Protein AF-A0A1H6DXG6-F1 (afdb_monomer_lite)

Sequence (103 aa):
MAGPLENIDPILVELLDEGISSIAALRLLVFVRHPRRFSEIEEFIGTERTVVNRMVSRCPGLLKKIQLPQDEWNRERGKPPVAIVATDRANRLLKNLLLCTPD

Organism: NCBI:txid568106

Radius of gyration: 15.82 Å; chains: 1; bounding box: 27×42×52 Å

pLDDT: mean 81.63, std 15.65, range [34.25, 95.81]

Structure (mmCIF, N/CA/C/O backbone):
data_AF-A0A1H6DXG6-F1
#
_entry.id   AF-A0A1H6DXG6-F1
#
loop_
_atom_site.group_PDB
_atom_site.id
_atom_site.type_symbol
_atom_site.label_atom_id
_atom_site.label_alt_id
_atom_site.label_comp_id
_atom_site.label_asym_id
_atom_site.label_entity_id
_atom_site.label_seq_id
_atom_site.pdbx_PDB_ins_code
_atom_site.Cartn_x
_atom_site.Cartn_y
_atom_site.Cartn_z
_atom_site.occupancy
_atom_site.B_iso_or_equiv
_atom_site.auth_seq_id
_atom_site.auth_comp_id
_atom_site.auth_asym_id
_atom_site.auth_atom_id
_atom_site.pdbx_PDB_model_num
ATOM 1 N N . MET A 1 1 ? -4.645 -23.104 -29.774 1.00 47.16 1 MET A N 1
ATOM 2 C CA . MET A 1 1 ? -3.773 -21.914 -29.825 1.00 47.16 1 MET A CA 1
ATOM 3 C C . MET A 1 1 ? -3.953 -21.192 -28.507 1.00 47.16 1 MET A C 1
ATOM 5 O O . MET A 1 1 ? -4.987 -20.570 -28.317 1.00 47.16 1 MET A O 1
ATOM 9 N N . ALA A 1 2 ? -3.017 -21.390 -27.585 1.00 45.94 2 ALA A N 1
ATOM 10 C CA . ALA A 1 2 ? -2.989 -20.712 -26.297 1.00 45.94 2 ALA A CA 1
ATOM 11 C C . ALA A 1 2 ? -2.669 -19.228 -26.509 1.00 45.94 2 ALA A C 1
ATOM 13 O O . ALA A 1 2 ? -1.692 -18.903 -27.187 1.00 45.94 2 ALA A O 1
ATOM 14 N N . GLY A 1 3 ? -3.527 -18.335 -26.018 1.00 50.22 3 GLY A N 1
ATOM 15 C CA . GLY A 1 3 ? -3.336 -16.890 -26.146 1.00 50.22 3 GLY A CA 1
ATOM 16 C C . GLY A 1 3 ? -2.225 -16.364 -25.221 1.00 50.22 3 GLY A C 1
ATOM 17 O O . GLY A 1 3 ? -1.858 -17.037 -24.260 1.00 50.22 3 GLY A O 1
ATOM 18 N N . PRO A 1 4 ? -1.718 -15.137 -25.445 1.00 56.34 4 PRO A N 1
ATOM 19 C CA . PRO A 1 4 ? -0.585 -14.543 -24.712 1.00 56.34 4 PRO A CA 1
ATOM 20 C C . PRO A 1 4 ? -0.807 -14.302 -23.200 1.00 56.34 4 PRO A C 1
ATOM 22 O O . PRO A 1 4 ? 0.043 -13.703 -22.550 1.00 56.34 4 PRO A O 1
ATOM 25 N N . LEU A 1 5 ? -1.928 -14.755 -22.631 1.00 55.22 5 LEU A N 1
ATOM 26 C CA . LEU A 1 5 ? -2.334 -14.532 -21.239 1.00 55.22 5 LEU A CA 1
ATOM 27 C C . LEU A 1 5 ? -2.270 -15.796 -20.364 1.00 55.22 5 LEU A C 1
ATOM 29 O O . LEU A 1 5 ? -2.485 -15.695 -19.161 1.00 55.22 5 LEU A O 1
ATOM 33 N N . GLU A 1 6 ? -1.954 -16.972 -20.919 1.00 56.09 6 GLU A N 1
ATOM 34 C CA . GLU A 1 6 ? -1.979 -18.240 -20.160 1.00 56.09 6 GLU A CA 1
ATOM 35 C C . GLU A 1 6 ? -0.883 -18.369 -19.082 1.00 56.09 6 GLU A C 1
ATOM 37 O O . GLU A 1 6 ? -0.917 -19.308 -18.297 1.00 56.09 6 GLU A O 1
ATOM 42 N N . ASN A 1 7 ? 0.045 -17.409 -18.987 1.00 60.44 7 ASN A N 1
ATOM 43 C CA . ASN A 1 7 ? 1.155 -17.425 -18.025 1.00 60.44 7 ASN A CA 1
ATOM 44 C C . ASN A 1 7 ? 1.229 -16.167 -17.138 1.00 60.44 7 ASN A C 1
ATOM 46 O O . ASN A 1 7 ? 2.301 -15.849 -16.622 1.00 60.44 7 ASN A O 1
ATOM 50 N N . ILE A 1 8 ? 0.137 -15.409 -16.978 1.00 68.00 8 ILE A N 1
ATOM 51 C CA . ILE A 1 8 ? 0.139 -14.312 -15.998 1.00 68.00 8 ILE A CA 1
ATOM 52 C C . ILE A 1 8 ? 0.036 -14.906 -14.595 1.00 68.00 8 ILE A C 1
ATOM 54 O O . ILE A 1 8 ? -0.880 -15.672 -14.303 1.00 68.00 8 ILE A O 1
ATOM 58 N N . ASP A 1 9 ? 0.970 -14.516 -13.730 1.00 79.50 9 ASP A N 1
ATOM 59 C CA . ASP A 1 9 ? 0.968 -14.883 -12.317 1.00 79.50 9 ASP A CA 1
ATOM 60 C C . ASP A 1 9 ? -0.395 -14.528 -11.675 1.00 79.50 9 ASP A C 1
ATOM 62 O O . ASP A 1 9 ? -0.792 -13.355 -11.703 1.00 79.50 9 ASP A O 1
ATOM 66 N N . PRO A 1 10 ? -1.121 -15.499 -11.085 1.00 84.44 10 PRO A N 1
ATOM 67 C CA . PRO A 1 10 ? -2.405 -15.255 -10.429 1.00 84.44 10 PRO A CA 1
ATOM 68 C C . PRO A 1 10 ? -2.360 -14.143 -9.372 1.00 84.44 10 PRO A C 1
ATOM 70 O O . PRO A 1 10 ? -3.348 -13.442 -9.168 1.00 84.44 10 PRO A O 1
ATOM 73 N N . ILE A 1 11 ? -1.210 -13.937 -8.726 1.00 85.75 11 ILE A N 1
ATOM 74 C CA . ILE A 1 11 ? -1.006 -12.884 -7.728 1.00 85.75 11 ILE A CA 1
ATOM 75 C C . ILE A 1 11 ? -0.997 -11.510 -8.399 1.00 85.75 11 ILE A C 1
ATOM 77 O O . ILE A 1 11 ? -1.544 -10.556 -7.849 1.00 85.75 11 ILE A O 1
ATOM 81 N N . LEU A 1 12 ? -0.406 -11.391 -9.593 1.00 83.25 12 LEU A N 1
ATOM 82 C CA . LEU A 1 12 ? -0.448 -10.146 -10.362 1.00 83.25 12 LEU A CA 1
ATOM 83 C C . LEU A 1 12 ? -1.879 -9.820 -10.794 1.00 83.25 12 LEU A C 1
ATOM 85 O O . LEU A 1 12 ? -2.268 -8.656 -10.726 1.00 83.25 12 LEU A O 1
ATOM 89 N N . VAL A 1 13 ? -2.669 -10.828 -11.174 1.00 87.06 13 VAL A N 1
ATOM 90 C CA . VAL A 1 13 ? -4.099 -10.647 -11.471 1.00 87.06 13 VAL A CA 1
ATOM 91 C C . VAL A 1 13 ? -4.850 -10.160 -10.230 1.00 87.06 13 VAL A C 1
ATOM 93 O O . VAL A 1 13 ? -5.537 -9.146 -10.302 1.00 87.06 13 VAL A O 1
ATOM 96 N N . GLU A 1 14 ? -4.644 -10.788 -9.069 1.00 90.12 14 GLU A N 1
ATOM 97 C CA . GLU A 1 14 ? -5.308 -10.370 -7.826 1.00 90.12 14 GLU A CA 1
ATOM 98 C C . GLU A 1 14 ? -4.912 -8.944 -7.403 1.00 90.12 14 GLU A C 1
ATOM 100 O O . GLU A 1 14 ? -5.751 -8.161 -6.959 1.00 90.12 14 GLU A O 1
ATOM 105 N N . LEU A 1 15 ? -3.643 -8.561 -7.574 1.00 89.88 15 LEU A N 1
ATOM 106 C CA . LEU A 1 15 ? -3.187 -7.194 -7.314 1.00 89.88 15 LEU A CA 1
ATOM 107 C C . LEU A 1 15 ? -3.858 -6.179 -8.252 1.00 89.88 15 LEU A C 1
ATOM 109 O O . LEU A 1 15 ? -4.235 -5.093 -7.801 1.00 89.88 15 LEU A O 1
ATOM 113 N N . LEU A 1 16 ? -4.021 -6.518 -9.534 1.00 88.38 16 LEU A N 1
ATOM 114 C CA . LEU A 1 16 ? -4.723 -5.678 -10.506 1.00 88.38 16 LEU A CA 1
ATOM 115 C C . LEU A 1 16 ? -6.208 -5.521 -10.149 1.00 88.38 16 LEU A C 1
ATOM 117 O O . LEU A 1 16 ? -6.704 -4.391 -10.158 1.00 88.38 16 LEU A O 1
ATOM 121 N N . ASP A 1 17 ? -6.879 -6.613 -9.776 1.00 90.25 17 ASP A N 1
ATOM 122 C CA . ASP A 1 17 ? -8.292 -6.622 -9.371 1.00 90.25 17 ASP A CA 1
ATOM 123 C C . ASP A 1 17 ? -8.538 -5.776 -8.111 1.00 90.25 17 ASP A C 1
ATOM 125 O O . ASP A 1 17 ? -9.548 -5.081 -7.996 1.00 90.25 17 ASP A O 1
ATOM 129 N N . GLU A 1 18 ? -7.573 -5.753 -7.190 1.00 89.25 18 GLU A N 1
ATOM 130 C CA . GLU A 1 18 ? -7.593 -4.913 -5.986 1.00 89.25 18 GLU A CA 1
ATOM 131 C C . GLU A 1 18 ? -7.171 -3.450 -6.238 1.00 89.25 18 GLU A C 1
ATOM 133 O O . GLU A 1 18 ? -7.106 -2.640 -5.307 1.00 89.25 18 GLU A O 1
ATOM 138 N N . GLY A 1 19 ? -6.885 -3.083 -7.491 1.00 87.81 19 GLY A N 1
ATOM 139 C CA . GLY A 1 19 ? -6.622 -1.705 -7.907 1.00 87.81 19 GLY A CA 1
ATOM 140 C C . GLY A 1 19 ? -5.148 -1.285 -7.930 1.00 87.81 19 GLY A C 1
ATOM 141 O O . GLY A 1 19 ? -4.862 -0.106 -8.174 1.00 87.81 19 GLY A O 1
ATOM 142 N N . ILE A 1 20 ? -4.199 -2.210 -7.741 1.00 90.69 20 ILE A N 1
ATOM 143 C CA . ILE A 1 20 ? -2.755 -1.957 -7.897 1.00 90.69 20 ILE A CA 1
ATOM 144 C C . ILE A 1 20 ? -2.405 -1.960 -9.388 1.00 90.69 20 ILE A C 1
ATOM 146 O O . ILE A 1 20 ? -1.838 -2.901 -9.929 1.00 90.69 20 ILE A O 1
ATOM 150 N N . SER A 1 21 ? -2.743 -0.867 -10.069 1.00 86.62 21 SER A N 1
ATOM 151 C CA . SER A 1 21 ? -2.591 -0.740 -11.524 1.00 86.62 21 SER A CA 1
ATOM 152 C C . SER A 1 21 ? -1.321 0.001 -11.962 1.00 86.62 21 SER A C 1
ATOM 154 O O . SER A 1 21 ? -1.217 0.419 -13.114 1.00 86.62 21 SER A O 1
ATOM 156 N N . SER A 1 22 ? -0.386 0.283 -11.049 1.00 87.50 22 SER A N 1
ATOM 157 C CA . SER A 1 22 ? 0.836 1.027 -11.369 1.00 87.50 22 SER A CA 1
ATOM 158 C C . SER A 1 22 ? 2.025 0.592 -10.522 1.00 87.50 22 SER A C 1
ATOM 160 O O . SER A 1 22 ? 1.877 0.163 -9.377 1.00 87.50 22 SER A O 1
ATOM 162 N N . ILE A 1 23 ? 3.230 0.790 -11.063 1.00 87.38 23 ILE A N 1
ATOM 163 C CA . ILE A 1 23 ? 4.487 0.553 -10.338 1.00 87.38 23 ILE A CA 1
ATOM 164 C C . ILE A 1 23 ? 4.554 1.408 -9.065 1.00 87.38 23 ILE A C 1
ATOM 166 O O . ILE A 1 23 ? 5.043 0.941 -8.042 1.00 87.38 23 ILE A O 1
ATOM 170 N N . ALA A 1 24 ? 4.030 2.637 -9.092 1.00 88.56 24 ALA A N 1
ATOM 171 C CA . ALA A 1 24 ? 3.977 3.498 -7.912 1.00 88.56 24 ALA A CA 1
ATOM 172 C C . ALA A 1 24 ? 3.077 2.911 -6.810 1.00 88.56 24 ALA A C 1
ATOM 174 O O . ALA A 1 24 ? 3.462 2.920 -5.643 1.00 88.56 24 ALA A O 1
ATOM 175 N N . ALA A 1 25 ? 1.921 2.342 -7.172 1.00 89.56 25 ALA A N 1
ATOM 176 C CA . ALA A 1 25 ? 1.037 1.668 -6.221 1.00 89.56 25 ALA A CA 1
ATOM 177 C C . ALA A 1 25 ? 1.680 0.392 -5.651 1.00 89.56 25 ALA A C 1
ATOM 179 O O . ALA A 1 25 ? 1.581 0.140 -4.452 1.00 89.56 25 ALA A O 1
ATOM 180 N N . LEU A 1 26 ? 2.404 -0.370 -6.476 1.00 89.62 26 LEU A N 1
ATOM 181 C CA . LEU A 1 26 ? 3.147 -1.543 -6.015 1.00 89.62 26 LEU A CA 1
ATOM 182 C C . LEU A 1 26 ? 4.297 -1.156 -5.068 1.00 89.62 26 LEU A C 1
ATOM 184 O O . LEU A 1 26 ? 4.447 -1.751 -4.003 1.00 89.62 26 LEU A O 1
ATOM 188 N N . ARG A 1 27 ? 5.069 -0.113 -5.405 1.00 90.50 27 ARG A N 1
ATOM 189 C CA . ARG A 1 27 ? 6.119 0.446 -4.534 1.00 90.50 27 ARG A CA 1
ATOM 190 C C . ARG A 1 27 ? 5.551 0.934 -3.207 1.00 90.50 27 ARG A C 1
ATOM 192 O O . ARG A 1 27 ? 6.134 0.638 -2.167 1.00 90.50 27 ARG A O 1
ATOM 199 N N . LEU A 1 28 ? 4.408 1.626 -3.236 1.00 92.75 28 LEU A N 1
ATOM 200 C CA . LEU A 1 28 ? 3.687 2.029 -2.030 1.00 92.75 28 LEU A CA 1
ATOM 201 C C . LEU A 1 28 ? 3.365 0.814 -1.166 1.00 92.75 28 LEU A C 1
ATOM 203 O O . LEU A 1 28 ? 3.709 0.809 0.012 1.00 92.75 28 LEU A O 1
ATOM 207 N N . LEU A 1 29 ? 2.753 -0.214 -1.758 1.00 92.75 29 LEU A N 1
ATOM 208 C CA . LEU A 1 29 ? 2.325 -1.423 -1.060 1.00 92.75 29 LEU A CA 1
ATOM 209 C C . LEU A 1 29 ? 3.490 -2.134 -0.357 1.00 92.75 29 LEU A C 1
ATOM 211 O O . LEU A 1 29 ? 3.357 -2.547 0.793 1.00 92.75 29 LEU A O 1
ATOM 215 N N . VAL A 1 30 ? 4.644 -2.227 -1.023 1.00 91.62 30 VAL A N 1
ATOM 216 C CA . VAL A 1 30 ? 5.867 -2.815 -0.454 1.00 91.62 30 VAL A CA 1
ATOM 217 C C . VAL A 1 30 ? 6.453 -1.940 0.657 1.00 91.62 30 VAL A C 1
ATOM 219 O O . VAL A 1 30 ? 6.868 -2.455 1.696 1.00 91.62 30 VAL A O 1
ATOM 222 N N . PHE A 1 31 ? 6.480 -0.620 0.472 1.00 93.50 31 PHE A N 1
ATOM 223 C CA . PHE A 1 31 ? 7.086 0.307 1.431 1.00 93.50 31 PHE A CA 1
ATOM 224 C C . PHE A 1 31 ? 6.300 0.413 2.743 1.00 93.50 31 PHE A C 1
ATOM 226 O O . PHE A 1 31 ? 6.887 0.529 3.822 1.00 93.50 31 PHE A O 1
ATOM 233 N N . VAL A 1 32 ? 4.971 0.323 2.660 1.00 94.81 32 VAL A N 1
ATOM 234 C CA . VAL A 1 32 ? 4.053 0.458 3.801 1.00 94.81 32 VAL A CA 1
ATOM 235 C C . VAL A 1 32 ? 3.716 -0.874 4.474 1.00 94.81 32 VAL A C 1
ATOM 237 O O . VAL A 1 32 ? 2.743 -0.959 5.216 1.00 94.81 32 VAL A O 1
ATOM 240 N N . ARG A 1 33 ? 4.524 -1.927 4.284 1.00 92.31 33 ARG A N 1
ATOM 241 C CA . ARG A 1 33 ? 4.413 -3.169 5.084 1.00 92.31 33 ARG A CA 1
ATOM 242 C C . ARG A 1 33 ? 4.494 -2.906 6.591 1.00 92.31 33 ARG A C 1
ATOM 244 O O . ARG A 1 33 ? 3.903 -3.637 7.381 1.00 92.31 33 ARG A O 1
ATOM 251 N N . HIS A 1 34 ? 5.181 -1.830 6.962 1.00 90.38 34 HIS A N 1
ATOM 252 C CA . HIS A 1 34 ? 5.129 -1.213 8.281 1.00 90.38 34 HIS A CA 1
ATOM 253 C C . HIS A 1 34 ? 4.451 0.159 8.178 1.00 90.38 34 HIS A C 1
ATOM 255 O O . HIS A 1 34 ? 4.503 0.767 7.109 1.00 90.38 34 HIS A O 1
ATOM 261 N N . PRO A 1 35 ? 3.836 0.673 9.257 1.00 92.81 35 PRO A N 1
ATOM 262 C CA . PRO A 1 35 ? 3.244 2.006 9.250 1.00 92.81 35 PRO A CA 1
ATOM 263 C C . PRO A 1 35 ? 4.232 3.092 8.805 1.00 92.81 35 PRO A C 1
ATOM 265 O O . PRO A 1 35 ? 5.339 3.183 9.336 1.00 92.81 35 PRO A O 1
ATOM 268 N N . ARG A 1 36 ? 3.818 3.929 7.847 1.00 92.88 36 ARG A N 1
ATOM 269 C CA . ARG A 1 36 ? 4.598 5.069 7.332 1.00 92.88 36 ARG A CA 1
ATOM 270 C C . ARG A 1 36 ? 3.796 6.364 7.329 1.00 92.88 36 ARG A C 1
ATOM 272 O O . ARG A 1 36 ? 2.590 6.358 7.062 1.00 92.88 36 ARG A O 1
ATOM 279 N N . ARG A 1 37 ? 4.470 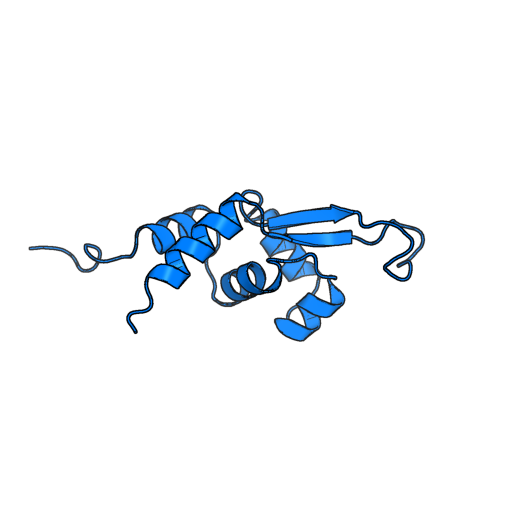7.480 7.603 1.00 89.81 37 ARG A N 1
ATOM 280 C CA . ARG A 1 37 ? 3.939 8.841 7.458 1.00 89.81 37 ARG A CA 1
ATOM 281 C C . ARG A 1 37 ? 3.678 9.131 5.998 1.00 89.81 37 ARG A C 1
ATOM 283 O O . ARG A 1 37 ? 4.371 8.632 5.118 1.00 89.81 37 ARG A O 1
ATOM 290 N N . PHE A 1 38 ? 2.754 10.052 5.755 1.00 90.06 38 PHE A N 1
ATOM 291 C CA . PHE A 1 38 ? 2.629 10.640 4.427 1.00 90.06 38 PHE A CA 1
ATOM 292 C C . PHE A 1 38 ? 3.950 11.254 3.961 1.00 90.06 38 PHE A C 1
ATOM 294 O O . PHE A 1 38 ? 4.374 10.915 2.871 1.00 90.06 38 PHE A O 1
ATOM 301 N N . SER A 1 39 ? 4.649 12.021 4.801 1.00 88.31 39 SER A N 1
ATOM 302 C CA . SER A 1 39 ? 5.926 12.644 4.424 1.00 88.31 39 SER A CA 1
ATOM 303 C C . SER A 1 39 ? 6.993 11.633 3.983 1.00 88.31 39 SER A C 1
ATOM 305 O O . SER A 1 39 ? 7.665 11.849 2.984 1.00 88.31 39 SER A O 1
ATOM 307 N N . GLU A 1 40 ? 7.110 10.500 4.685 1.00 91.81 40 GLU A N 1
ATOM 308 C CA . GLU A 1 40 ? 8.049 9.424 4.325 1.00 91.81 40 GLU A CA 1
ATOM 309 C C . GLU A 1 40 ? 7.668 8.773 2.988 1.00 91.81 40 GLU A C 1
ATOM 311 O O . GLU A 1 40 ? 8.525 8.426 2.182 1.00 91.81 40 GLU A O 1
ATOM 316 N N . ILE A 1 41 ? 6.368 8.598 2.746 1.00 93.06 41 ILE A N 1
ATOM 317 C CA . ILE A 1 41 ? 5.852 8.038 1.494 1.00 93.06 41 ILE A CA 1
ATOM 318 C C . ILE A 1 41 ? 6.072 9.012 0.333 1.00 93.06 41 ILE A C 1
ATOM 320 O O . ILE A 1 41 ? 6.447 8.582 -0.756 1.00 93.06 41 ILE A O 1
ATOM 324 N N . GLU A 1 42 ? 5.825 10.303 0.551 1.00 91.19 42 GLU A N 1
ATOM 325 C CA . GLU A 1 42 ? 6.012 11.353 -0.450 1.00 91.19 42 GLU A CA 1
ATOM 326 C C . GLU A 1 42 ? 7.472 11.419 -0.899 1.00 91.19 42 GLU A C 1
ATOM 328 O O . GLU A 1 42 ? 7.732 11.444 -2.100 1.00 91.19 42 GLU A O 1
ATOM 333 N N . GLU A 1 43 ? 8.409 11.360 0.050 1.00 91.19 43 GLU A N 1
ATOM 334 C CA . GLU A 1 43 ? 9.848 11.312 -0.219 1.00 91.19 43 GLU A CA 1
ATOM 335 C C . GLU A 1 43 ? 10.251 10.029 -0.960 1.00 91.19 43 GLU A C 1
ATOM 337 O O . GLU A 1 43 ? 10.975 10.086 -1.952 1.00 91.19 43 GLU A O 1
ATOM 342 N N . PHE A 1 44 ? 9.743 8.871 -0.532 1.00 90.75 44 PHE A N 1
ATOM 343 C CA . PHE A 1 44 ? 10.117 7.584 -1.119 1.00 90.75 44 PHE A CA 1
ATOM 344 C C . PHE A 1 44 ? 9.575 7.378 -2.542 1.00 90.75 44 PHE A C 1
ATOM 346 O O . PHE A 1 44 ? 10.270 6.861 -3.418 1.00 90.75 44 PHE A O 1
ATOM 353 N N . ILE A 1 45 ? 8.312 7.738 -2.780 1.00 88.06 45 ILE A N 1
ATOM 354 C CA . ILE A 1 45 ? 7.633 7.505 -4.066 1.00 88.06 45 ILE A CA 1
ATOM 355 C C . ILE A 1 45 ? 7.801 8.705 -5.005 1.00 88.06 45 ILE A C 1
ATOM 357 O O . ILE A 1 45 ? 7.640 8.554 -6.217 1.00 88.06 45 ILE A O 1
ATOM 361 N N . GLY A 1 46 ? 8.127 9.888 -4.475 1.00 87.75 46 GLY A N 1
ATOM 362 C CA . GLY A 1 46 ? 8.188 11.130 -5.244 1.00 87.75 46 GLY A CA 1
ATOM 363 C C . GLY A 1 46 ? 6.801 11.567 -5.712 1.00 87.75 46 GLY A C 1
ATOM 364 O O . GLY A 1 46 ? 6.600 11.890 -6.879 1.00 87.75 46 GLY A O 1
ATOM 365 N N . THR A 1 47 ? 5.797 11.469 -4.840 1.00 86.81 47 THR A N 1
ATOM 366 C CA . THR A 1 47 ? 4.386 11.681 -5.191 1.00 86.81 47 THR A CA 1
ATOM 367 C C . THR A 1 47 ? 3.663 12.435 -4.087 1.00 86.81 47 THR A C 1
ATOM 369 O O . THR A 1 47 ? 3.866 12.138 -2.921 1.00 86.81 47 THR A O 1
ATOM 372 N N . GLU A 1 48 ? 2.774 13.360 -4.448 1.00 90.00 48 GLU A N 1
ATOM 373 C CA . GLU A 1 48 ? 2.040 14.199 -3.494 1.00 90.00 48 GLU A CA 1
ATOM 374 C C . GLU A 1 48 ? 1.057 13.428 -2.595 1.00 90.00 48 GLU A C 1
ATOM 376 O O . GLU A 1 48 ? 0.403 12.462 -3.010 1.00 90.00 48 GLU A O 1
ATOM 381 N N . ARG A 1 49 ? 0.819 13.959 -1.388 1.00 90.38 49 ARG A N 1
ATOM 382 C CA . ARG A 1 49 ? -0.174 13.479 -0.411 1.00 90.38 49 ARG A CA 1
ATOM 383 C C . ARG A 1 49 ? -1.551 13.207 -1.004 1.00 90.38 49 ARG A C 1
ATOM 385 O O . ARG A 1 49 ? -2.238 12.276 -0.579 1.00 90.38 49 ARG A O 1
ATOM 392 N N . THR A 1 50 ? -2.006 14.040 -1.936 1.00 91.56 50 THR A N 1
ATOM 393 C CA . THR A 1 50 ? -3.320 13.918 -2.591 1.00 91.56 50 THR A CA 1
ATOM 394 C C . THR A 1 50 ? -3.407 12.636 -3.419 1.00 91.56 50 THR A C 1
ATOM 396 O O . THR A 1 50 ? -4.409 11.918 -3.360 1.00 91.56 50 THR A O 1
ATOM 399 N N . VAL A 1 51 ? -2.331 12.304 -4.128 1.00 90.56 51 VAL A N 1
ATOM 400 C CA . VAL A 1 51 ? -2.210 11.099 -4.944 1.00 90.56 51 VAL A CA 1
ATOM 401 C C . VAL A 1 51 ? -2.062 9.867 -4.056 1.00 90.56 51 VAL A C 1
ATOM 403 O O . VAL A 1 51 ? -2.785 8.896 -4.271 1.00 90.56 51 VAL A O 1
ATOM 406 N N . VAL A 1 52 ? -1.236 9.924 -3.003 1.00 91.06 52 VAL A N 1
ATOM 407 C CA . VAL A 1 52 ? -1.129 8.835 -2.011 1.00 91.06 52 VAL A CA 1
ATOM 408 C C . VAL A 1 52 ? -2.496 8.541 -1.389 1.00 91.06 52 VAL A C 1
ATOM 410 O O . VAL A 1 52 ? -2.926 7.392 -1.327 1.00 91.06 52 VAL A O 1
ATOM 413 N N . ASN A 1 53 ? -3.238 9.578 -0.990 1.00 92.19 53 ASN A N 1
ATOM 414 C CA . ASN A 1 53 ? -4.597 9.414 -0.474 1.00 92.19 53 ASN A CA 1
ATOM 415 C C . ASN A 1 53 ? -5.524 8.737 -1.483 1.00 92.19 53 ASN A C 1
ATOM 417 O O . ASN A 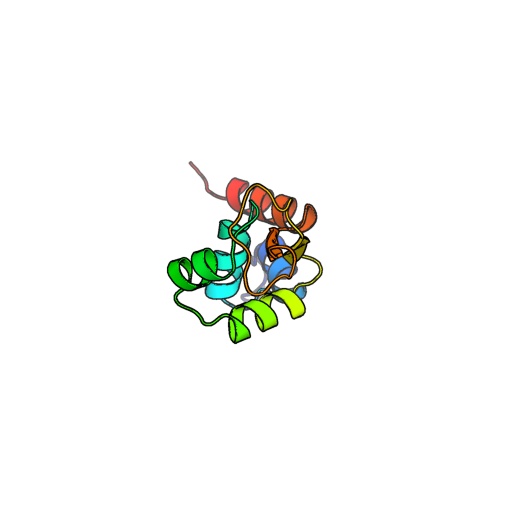1 53 ? -6.292 7.856 -1.101 1.00 92.19 53 ASN A O 1
ATOM 421 N N . ARG A 1 54 ? -5.449 9.127 -2.760 1.00 92.50 54 ARG A N 1
ATOM 422 C CA . ARG A 1 54 ? -6.242 8.509 -3.825 1.00 92.50 54 ARG A CA 1
ATOM 423 C C . ARG A 1 54 ? -5.879 7.035 -4.008 1.00 92.50 54 ARG A C 1
ATOM 425 O O . ARG A 1 54 ? -6.784 6.226 -4.161 1.00 92.50 54 ARG A O 1
ATOM 432 N N . MET A 1 55 ? -4.595 6.680 -3.957 1.00 91.81 55 MET A N 1
ATOM 433 C CA . MET A 1 55 ? -4.139 5.286 -4.042 1.00 91.81 55 MET A CA 1
ATOM 434 C C . MET A 1 55 ? -4.688 4.444 -2.888 1.00 91.81 55 MET A C 1
ATOM 436 O O . MET A 1 55 ? -5.264 3.386 -3.125 1.00 91.81 55 MET A O 1
ATOM 440 N N . VAL A 1 56 ? -4.592 4.951 -1.655 1.00 93.00 56 VAL A N 1
ATOM 441 C CA . VAL A 1 56 ? -5.115 4.267 -0.461 1.00 93.00 56 VAL A CA 1
ATOM 442 C C . VAL A 1 56 ? -6.629 4.075 -0.551 1.00 93.00 56 VAL A C 1
ATOM 444 O O . VAL A 1 56 ? -7.121 2.986 -0.285 1.00 93.00 56 VAL A O 1
ATOM 447 N N . SER A 1 57 ? -7.373 5.098 -0.982 1.00 92.69 57 SER A N 1
ATOM 448 C CA . SER A 1 57 ? -8.828 4.992 -1.145 1.00 92.69 57 SER A CA 1
ATOM 449 C C . SER A 1 57 ? -9.254 4.039 -2.265 1.00 92.69 57 SER A C 1
ATOM 451 O O . SER A 1 57 ? -10.359 3.511 -2.209 1.00 92.69 57 SER A O 1
ATOM 453 N N . ARG A 1 58 ? -8.414 3.831 -3.288 1.00 91.69 58 ARG A N 1
ATOM 454 C CA . ARG A 1 58 ? -8.698 2.907 -4.398 1.00 91.69 58 ARG A CA 1
ATOM 455 C C . ARG A 1 58 ? -8.415 1.448 -4.059 1.00 91.69 58 ARG A C 1
ATOM 457 O O . ARG A 1 58 ? -9.017 0.591 -4.687 1.00 91.69 58 ARG A O 1
ATOM 464 N N . CYS A 1 59 ? -7.548 1.187 -3.081 1.00 92.88 59 CYS A N 1
ATOM 465 C CA . CYS A 1 59 ? -7.130 -0.167 -2.712 1.00 92.88 59 CYS A CA 1
ATOM 466 C C . CYS A 1 59 ? -7.445 -0.467 -1.230 1.00 92.88 59 CYS A C 1
ATOM 468 O O . CYS A 1 59 ? -6.533 -0.820 -0.478 1.00 92.88 59 CYS A O 1
ATOM 470 N N . PRO A 1 60 ? -8.700 -0.314 -0.758 1.00 92.69 60 PRO A N 1
ATOM 471 C CA . PRO A 1 60 ? -9.030 -0.432 0.666 1.00 92.69 60 PRO A CA 1
ATOM 472 C C . PRO A 1 60 ? -8.805 -1.846 1.229 1.00 92.69 60 PRO A C 1
ATOM 474 O O . PRO A 1 60 ? -8.598 -2.005 2.431 1.00 92.69 60 PRO A O 1
ATOM 477 N N . GLY A 1 61 ? -8.812 -2.875 0.372 1.00 93.75 61 GLY A N 1
ATOM 478 C CA . GLY A 1 61 ? -8.480 -4.253 0.743 1.00 93.75 61 GLY A CA 1
ATOM 479 C C . GLY A 1 61 ? -6.989 -4.474 1.013 1.00 93.75 61 GLY A C 1
ATOM 480 O O . GLY A 1 61 ? -6.626 -5.421 1.718 1.00 93.75 61 GLY A O 1
ATOM 481 N N . LEU A 1 62 ? -6.124 -3.587 0.511 1.00 94.88 62 LEU A N 1
ATOM 482 C CA . LEU A 1 62 ? -4.666 -3.735 0.527 1.00 94.88 62 LEU A CA 1
ATOM 483 C C . LEU A 1 62 ? -3.940 -2.650 1.329 1.00 94.88 62 LEU A C 1
ATOM 485 O O . LEU A 1 62 ? -2.878 -2.908 1.894 1.00 94.88 62 LEU A O 1
ATOM 489 N N . LEU A 1 63 ? -4.519 -1.456 1.425 1.00 95.44 63 LEU A N 1
ATOM 490 C CA . LEU A 1 63 ? -3.957 -0.299 2.111 1.00 95.44 63 LEU A CA 1
ATOM 491 C C . LEU A 1 63 ? -4.966 0.246 3.119 1.00 95.44 63 LEU A C 1
ATOM 493 O O . LEU A 1 63 ? -6.136 0.443 2.798 1.00 95.44 63 LEU A O 1
ATOM 497 N N . LYS A 1 64 ? -4.503 0.560 4.330 1.00 95.06 64 LYS A N 1
ATOM 498 C CA . LYS A 1 64 ? -5.337 1.183 5.362 1.00 95.06 64 LYS A CA 1
ATOM 499 C C . LYS A 1 64 ? -4.641 2.365 6.025 1.00 95.06 64 LYS A C 1
ATOM 501 O O . LYS A 1 64 ? -3.419 2.404 6.159 1.00 95.06 64 LYS A O 1
ATOM 506 N N . LYS A 1 65 ? -5.457 3.322 6.466 1.00 94.62 65 LYS A N 1
ATOM 507 C CA . LYS A 1 65 ? -5.040 4.427 7.334 1.00 94.62 65 LYS A CA 1
ATOM 508 C C . LYS A 1 65 ? -5.165 3.979 8.780 1.00 94.62 65 LYS A C 1
ATOM 510 O O . LYS A 1 65 ? -6.224 3.489 9.166 1.00 94.62 65 LYS A O 1
ATOM 515 N N . ILE A 1 66 ? -4.122 4.177 9.572 1.00 92.12 66 ILE A N 1
ATOM 516 C CA . ILE A 1 66 ? -4.164 3.935 11.014 1.00 92.12 66 ILE A CA 1
ATOM 517 C C . ILE A 1 66 ? -3.818 5.214 11.763 1.00 92.12 66 ILE A C 1
ATOM 519 O O . ILE A 1 66 ? -3.025 6.028 11.290 1.00 92.12 66 ILE A O 1
ATOM 523 N N . GLN A 1 67 ? -4.438 5.394 12.924 1.00 87.62 67 GLN A N 1
ATOM 524 C CA . GLN A 1 67 ? -4.020 6.413 13.877 1.00 87.62 67 GLN A CA 1
ATOM 525 C C . GLN A 1 67 ? -2.907 5.823 14.731 1.00 87.62 67 GLN A C 1
ATOM 527 O O . GLN A 1 67 ? -3.032 4.691 15.199 1.00 87.62 67 GLN A O 1
ATOM 532 N N . LEU A 1 68 ? -1.827 6.572 14.905 1.00 77.56 68 LEU A N 1
ATOM 533 C CA . LEU A 1 68 ? -0.722 6.163 15.760 1.00 77.56 68 LEU A CA 1
ATOM 534 C C . LEU A 1 68 ? -0.830 6.795 17.153 1.00 77.56 68 LEU A C 1
ATOM 536 O O . LEU A 1 68 ? -1.466 7.849 17.297 1.00 77.56 68 LEU A O 1
ATOM 540 N N . PRO A 1 69 ? -0.211 6.167 18.173 1.00 72.12 69 PRO A N 1
ATOM 541 C CA . PRO A 1 69 ? -0.080 6.758 19.499 1.00 72.12 69 PRO A CA 1
ATOM 542 C C . PRO A 1 69 ? 0.559 8.148 19.412 1.00 72.12 69 PRO A C 1
ATOM 544 O O . PRO A 1 69 ? 1.422 8.399 18.568 1.00 72.12 69 PRO A O 1
ATOM 547 N N . GLN A 1 70 ? 0.128 9.067 20.276 1.00 61.66 70 GLN A N 1
ATOM 548 C CA . GLN A 1 70 ? 0.553 10.473 20.215 1.00 61.66 70 GLN A CA 1
ATOM 549 C C . GLN A 1 70 ? 2.049 10.677 20.490 1.00 61.66 70 GLN A C 1
ATOM 551 O O . GLN A 1 70 ? 2.587 11.729 20.152 1.00 61.66 70 GLN A O 1
ATOM 556 N N . ASP A 1 71 ? 2.696 9.678 21.080 1.00 67.25 71 ASP A N 1
ATOM 557 C CA . ASP A 1 71 ? 4.028 9.788 21.670 1.00 67.25 71 ASP A CA 1
ATOM 558 C C . ASP A 1 71 ? 5.132 9.510 20.647 1.00 67.25 71 ASP A C 1
ATOM 560 O O . ASP A 1 71 ? 6.272 9.933 20.821 1.00 67.25 71 ASP A O 1
ATOM 564 N N . GLU A 1 72 ? 4.802 8.818 19.556 1.00 60.31 72 GLU A N 1
ATOM 565 C CA . GLU A 1 72 ? 5.804 8.430 18.572 1.00 60.31 72 GLU A CA 1
ATOM 566 C C . GLU A 1 72 ? 6.077 9.579 17.587 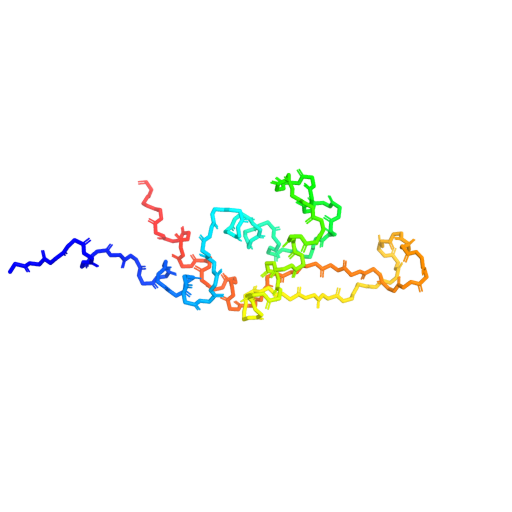1.00 60.31 72 GLU A C 1
ATOM 568 O O . GLU A 1 72 ? 7.218 9.776 17.156 1.00 60.31 72 GLU A O 1
ATOM 573 N N . TRP A 1 73 ? 5.059 10.342 17.173 1.00 66.00 73 TRP A N 1
ATOM 574 C CA . TRP A 1 73 ? 5.140 11.195 15.983 1.00 66.00 73 TRP A CA 1
ATOM 575 C C . TRP A 1 73 ? 4.618 12.630 16.242 1.00 66.00 73 TRP A C 1
ATOM 577 O O . TRP A 1 73 ? 3.471 12.819 16.643 1.00 66.00 73 TRP A O 1
ATOM 587 N N . ASN A 1 74 ? 5.449 13.654 15.968 1.00 63.06 74 ASN A N 1
ATOM 588 C CA . ASN A 1 74 ? 5.119 15.082 16.149 1.00 63.06 74 ASN A CA 1
ATOM 589 C C . ASN A 1 74 ? 3.768 15.460 15.509 1.00 63.06 74 ASN A C 1
ATOM 591 O O . ASN A 1 74 ? 3.501 15.140 14.349 1.00 63.06 74 ASN A O 1
ATOM 595 N N . ARG A 1 75 ? 2.926 16.177 16.264 1.00 59.16 75 ARG A N 1
ATOM 596 C CA . ARG A 1 75 ? 1.565 16.561 15.859 1.00 59.16 75 ARG A CA 1
ATOM 597 C C . ARG A 1 75 ? 1.564 17.438 14.602 1.00 59.16 75 ARG A C 1
ATOM 599 O O . ARG A 1 75 ? 2.032 18.572 14.632 1.00 59.16 75 ARG A O 1
ATOM 606 N N . GLU A 1 76 ? 0.874 16.994 13.552 1.00 56.09 76 GLU A N 1
ATOM 607 C CA . GLU A 1 76 ? 0.335 17.906 12.539 1.00 56.09 76 GLU A CA 1
ATOM 608 C C . GLU A 1 76 ? -0.999 18.479 13.056 1.00 56.09 76 GLU A C 1
ATOM 610 O O . GLU A 1 76 ? -2.021 17.793 13.097 1.00 56.09 76 GLU A O 1
ATOM 615 N N . ARG A 1 77 ? -1.008 19.758 13.461 1.00 62.06 77 ARG A N 1
ATOM 616 C CA . ARG A 1 77 ? -2.235 20.551 13.706 1.00 62.06 77 ARG A CA 1
ATOM 617 C C . ARG A 1 77 ? -3.261 19.915 14.668 1.00 62.06 77 ARG A C 1
ATOM 619 O O . ARG A 1 77 ? -4.463 19.960 14.415 1.00 62.06 77 ARG A O 1
ATOM 626 N N . GLY A 1 78 ? -2.801 19.315 15.768 1.00 60.66 78 GLY A N 1
ATOM 627 C CA . GLY A 1 78 ? -3.672 18.848 16.859 1.00 60.66 78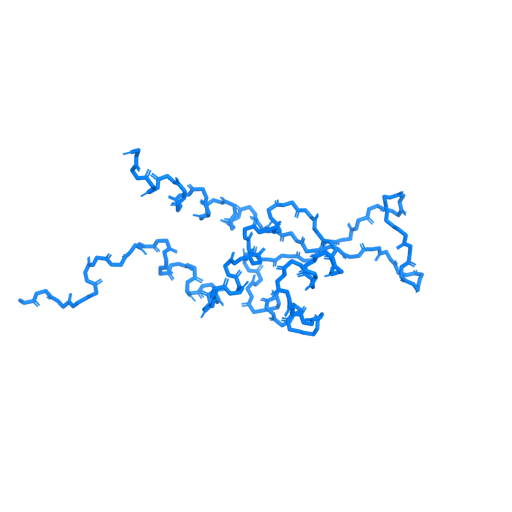 GLY A CA 1
ATOM 628 C C . GLY A 1 78 ? -4.523 17.604 16.562 1.00 60.66 78 GLY A C 1
ATOM 629 O O . GLY A 1 78 ? -5.316 17.211 17.413 1.00 60.66 78 GLY A O 1
ATOM 630 N N . LYS A 1 79 ? -4.361 16.965 15.396 1.00 64.69 79 LYS A N 1
ATOM 631 C CA . LYS A 1 79 ? -4.970 15.660 15.095 1.00 64.69 79 LYS A CA 1
ATOM 632 C C . LYS A 1 79 ? -3.985 14.530 15.416 1.00 64.69 79 LYS A C 1
ATOM 634 O O . LYS A 1 79 ? -2.776 14.756 15.325 1.00 64.69 79 LYS A O 1
ATOM 639 N N . PRO A 1 80 ? -4.471 13.325 15.777 1.00 66.50 80 PRO A N 1
ATOM 640 C CA . PRO A 1 80 ? -3.603 12.165 15.927 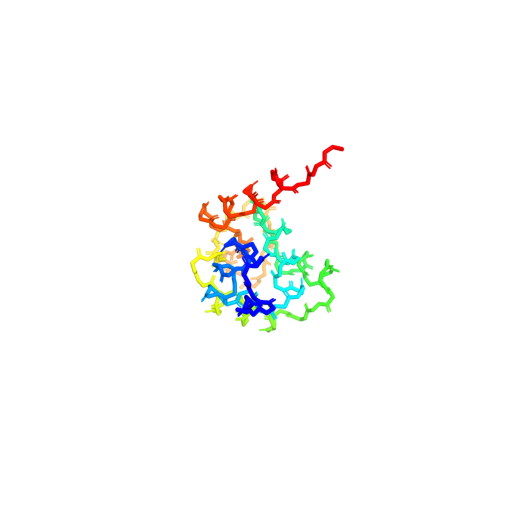1.00 66.50 80 PRO A CA 1
ATOM 641 C C . PRO A 1 80 ? -2.813 11.933 14.631 1.00 66.50 80 PRO A C 1
ATOM 643 O O . PRO A 1 80 ? -3.393 12.074 13.546 1.00 66.50 80 PRO A O 1
ATOM 646 N N . PRO A 1 81 ? -1.516 11.596 14.714 1.00 77.81 81 PRO A N 1
ATOM 647 C CA . PRO A 1 81 ? -0.728 11.281 13.533 1.00 77.81 81 PRO A CA 1
ATOM 648 C C . PRO A 1 81 ? -1.357 10.094 12.793 1.00 77.81 81 PRO A C 1
ATOM 650 O O . PRO A 1 81 ? -1.692 9.071 13.392 1.00 77.81 81 PRO A O 1
ATOM 653 N N . VAL A 1 82 ? -1.550 10.247 11.481 1.00 87.56 82 VAL A N 1
ATOM 654 C CA . VAL A 1 82 ? -2.102 9.199 10.613 1.00 87.56 82 VAL A CA 1
ATOM 655 C C . VAL A 1 82 ? -0.979 8.601 9.781 1.00 87.56 82 VAL A C 1
ATOM 657 O O . VAL A 1 82 ? -0.258 9.328 9.094 1.00 87.56 82 VAL A O 1
ATOM 660 N N . ALA A 1 83 ? -0.884 7.277 9.803 1.00 92.06 83 ALA A N 1
ATOM 661 C CA . ALA A 1 83 ? 0.020 6.499 8.973 1.00 92.06 83 ALA A CA 1
ATOM 662 C C . ALA A 1 83 ? -0.746 5.680 7.933 1.00 92.06 83 ALA A C 1
ATOM 664 O O . ALA A 1 83 ? -1.931 5.378 8.107 1.00 92.06 83 ALA A O 1
ATOM 665 N N . ILE A 1 84 ? -0.052 5.292 6.868 1.00 94.75 84 ILE A N 1
ATOM 666 C CA . ILE A 1 84 ? -0.503 4.264 5.931 1.00 94.75 84 ILE A CA 1
ATOM 667 C C . ILE A 1 84 ? 0.212 2.962 6.266 1.00 94.75 84 ILE A C 1
ATOM 669 O O . ILE A 1 84 ? 1.412 2.964 6.533 1.00 94.75 84 ILE A O 1
ATOM 673 N N . VAL A 1 85 ? -0.523 1.856 6.238 1.00 95.81 85 VAL A N 1
ATOM 674 C CA . VAL A 1 85 ? 0.029 0.511 6.398 1.00 95.81 85 VAL A CA 1
ATOM 675 C C . VAL A 1 85 ? -0.675 -0.464 5.455 1.00 95.81 85 VAL A C 1
ATOM 677 O O . VAL A 1 85 ? -1.860 -0.305 5.147 1.00 95.81 85 VAL A O 1
ATOM 680 N N . ALA A 1 86 ? 0.053 -1.474 4.999 1.00 95.75 86 ALA A N 1
ATOM 681 C CA . ALA A 1 86 ? -0.480 -2.589 4.239 1.00 95.75 86 ALA A CA 1
ATOM 682 C C . ALA A 1 86 ? -1.401 -3.435 5.133 1.00 95.75 86 ALA A C 1
ATOM 684 O O . ALA A 1 86 ? -1.187 -3.573 6.341 1.00 95.75 86 ALA A O 1
ATOM 685 N N . THR A 1 87 ? -2.452 -4.002 4.554 1.00 95.69 87 THR A N 1
ATOM 686 C CA . THR A 1 87 ? -3.313 -4.955 5.261 1.00 95.69 87 THR A CA 1
ATOM 687 C C . THR A 1 87 ? -2.632 -6.319 5.385 1.00 95.69 87 THR A C 1
ATOM 689 O O . THR A 1 87 ? -1.671 -6.631 4.679 1.00 95.69 87 THR A O 1
ATOM 692 N N . ASP A 1 88 ? -3.164 -7.188 6.245 1.00 93.88 88 ASP A N 1
ATOM 693 C CA . ASP A 1 88 ? -2.678 -8.571 6.342 1.00 93.88 88 ASP A CA 1
ATOM 694 C C . ASP A 1 88 ? -2.839 -9.314 5.014 1.00 93.88 88 ASP A C 1
ATOM 696 O O . ASP A 1 88 ? -1.991 -10.121 4.635 1.00 93.88 88 ASP A O 1
ATOM 700 N N . ARG A 1 89 ? -3.900 -8.995 4.260 1.00 92.56 89 ARG A N 1
ATOM 701 C CA . ARG A 1 89 ? -4.105 -9.530 2.914 1.00 92.56 89 ARG A CA 1
ATOM 702 C C . ARG A 1 89 ? -2.995 -9.084 1.967 1.00 92.56 89 ARG A C 1
ATOM 704 O O . ARG A 1 89 ? -2.391 -9.944 1.337 1.00 92.56 89 ARG A O 1
ATOM 711 N N . ALA A 1 90 ? -2.677 -7.791 1.923 1.00 93.19 90 ALA A N 1
ATOM 712 C CA . ALA A 1 90 ? -1.557 -7.293 1.128 1.00 93.19 90 ALA A CA 1
ATOM 713 C C . ALA A 1 90 ? -0.234 -7.972 1.497 1.00 93.19 90 ALA A C 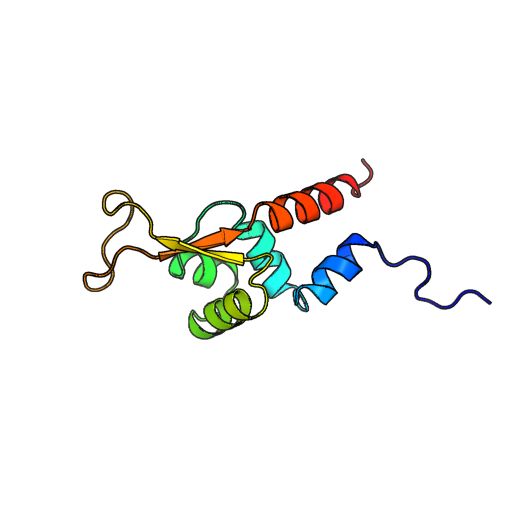1
ATOM 715 O O . ALA A 1 90 ? 0.511 -8.389 0.615 1.00 93.19 90 ALA A O 1
ATOM 716 N N . ASN A 1 91 ? 0.033 -8.155 2.792 1.00 91.12 91 ASN A N 1
ATOM 717 C CA . ASN A 1 91 ? 1.228 -8.859 3.252 1.00 91.12 91 ASN A CA 1
ATOM 718 C C . ASN A 1 91 ? 1.274 -10.323 2.777 1.00 91.12 91 ASN A C 1
ATOM 720 O O . ASN A 1 91 ? 2.353 -10.805 2.430 1.00 91.12 91 ASN A O 1
ATOM 724 N N . ARG A 1 92 ? 0.132 -11.026 2.715 1.00 90.38 92 ARG A N 1
ATOM 725 C CA . ARG A 1 92 ? 0.055 -12.385 2.144 1.00 90.38 92 ARG A CA 1
ATOM 726 C C . ARG A 1 92 ? 0.356 -12.398 0.646 1.00 90.38 92 ARG A C 1
ATOM 728 O O . ARG A 1 92 ? 1.161 -13.217 0.214 1.00 90.38 92 ARG A O 1
ATOM 735 N N . LEU A 1 93 ? -0.228 -11.475 -0.119 1.00 89.06 93 LEU A N 1
ATOM 736 C CA . LEU A 1 93 ? 0.010 -11.375 -1.565 1.00 89.06 93 LEU A CA 1
ATOM 737 C C . LEU A 1 93 ? 1.473 -11.068 -1.879 1.00 89.06 93 LEU A C 1
ATOM 739 O O . LEU A 1 93 ? 2.094 -11.758 -2.681 1.00 89.06 93 LEU A O 1
ATOM 743 N N . LEU A 1 94 ? 2.059 -10.096 -1.176 1.00 86.38 94 LEU A N 1
ATOM 744 C CA . LEU A 1 94 ? 3.472 -9.753 -1.331 1.00 86.38 94 LEU A CA 1
ATOM 745 C C . LEU A 1 94 ? 4.404 -10.909 -0.951 1.00 86.38 94 LEU A C 1
ATOM 747 O O . LEU A 1 94 ? 5.428 -11.099 -1.599 1.00 86.38 94 LEU A O 1
ATOM 751 N N . LYS A 1 95 ? 4.070 -11.687 0.088 1.00 85.12 95 LYS A N 1
ATOM 752 C CA . LYS A 1 95 ? 4.864 -12.862 0.470 1.00 85.12 95 LYS A CA 1
ATOM 753 C C . LYS A 1 95 ? 4.864 -13.911 -0.640 1.00 85.12 95 LYS A C 1
ATOM 755 O O . LYS A 1 95 ? 5.923 -14.441 -0.946 1.00 85.12 95 LYS A O 1
ATOM 760 N N . ASN A 1 96 ? 3.708 -14.182 -1.239 1.00 80.00 96 ASN A N 1
ATOM 761 C CA . ASN A 1 96 ? 3.607 -15.151 -2.326 1.00 80.00 96 ASN A CA 1
ATOM 762 C C . ASN A 1 96 ? 4.366 -14.672 -3.574 1.00 80.00 96 ASN A C 1
ATOM 764 O O . ASN A 1 96 ? 5.030 -15.479 -4.207 1.00 80.00 96 ASN A O 1
ATOM 768 N N . LEU A 1 97 ? 4.365 -13.362 -3.853 1.00 77.38 97 LEU A N 1
ATOM 769 C CA . LEU A 1 97 ? 5.132 -12.767 -4.953 1.00 77.38 97 LEU A CA 1
ATOM 770 C C . LEU A 1 97 ? 6.657 -12.916 -4.757 1.00 77.38 97 LEU A C 1
ATOM 772 O O . LEU A 1 97 ? 7.388 -13.191 -5.701 1.00 77.38 97 LEU A O 1
ATOM 776 N N . LEU A 1 98 ? 7.146 -12.744 -3.522 1.00 66.31 98 LEU A N 1
ATOM 777 C CA . LEU A 1 98 ? 8.572 -12.863 -3.172 1.00 66.31 98 LEU A CA 1
ATOM 778 C C . LEU A 1 98 ? 9.068 -14.314 -3.097 1.00 66.31 98 LEU A C 1
ATOM 780 O O . LEU A 1 98 ? 10.270 -14.545 -3.108 1.00 66.31 98 LEU A O 1
ATOM 784 N N . LEU A 1 99 ? 8.166 -15.293 -3.013 1.00 53.91 99 LEU A N 1
ATOM 785 C CA . LEU A 1 99 ? 8.509 -16.716 -3.103 1.00 53.91 99 LEU A CA 1
ATOM 786 C C . LEU A 1 99 ? 8.656 -17.189 -4.562 1.00 53.91 99 LEU A C 1
ATOM 788 O O . LEU A 1 99 ? 9.029 -18.336 -4.789 1.00 53.91 99 LEU A O 1
ATOM 792 N N . CYS A 1 100 ? 8.384 -16.315 -5.537 1.00 43.41 100 CYS A N 1
ATOM 793 C CA . CYS A 1 100 ? 8.508 -16.589 -6.969 1.00 43.41 100 CYS A CA 1
ATOM 794 C C . CYS A 1 100 ? 9.824 -16.087 -7.587 1.00 43.41 100 CYS A C 1
ATOM 796 O O . CYS A 1 100 ? 10.004 -16.223 -8.795 1.00 43.41 100 CYS A O 1
ATOM 798 N N . THR A 1 101 ? 10.753 -15.525 -6.806 1.00 40.66 101 THR A N 1
ATOM 799 C CA . THR A 1 101 ? 12.138 -15.336 -7.266 1.00 40.66 101 THR A CA 1
ATOM 800 C C . THR A 1 101 ? 12.874 -16.674 -7.178 1.00 40.66 101 THR A C 1
ATOM 802 O O . THR A 1 101 ? 13.065 -17.147 -6.057 1.00 40.66 101 THR A O 1
ATOM 805 N N . PRO A 1 102 ? 13.256 -17.309 -8.305 1.00 38.97 102 PRO A N 1
ATOM 806 C CA . PRO A 1 102 ? 14.175 -18.438 -8.254 1.00 38.97 102 PRO A CA 1
ATOM 807 C C . PRO A 1 102 ? 15.539 -17.939 -7.756 1.00 38.97 102 PRO A C 1
ATOM 809 O O . PRO A 1 102 ? 15.951 -16.837 -8.131 1.00 38.97 102 PRO A O 1
ATOM 812 N N . ASP A 1 103 ? 16.183 -18.732 -6.897 1.00 34.25 103 ASP A N 1
ATOM 813 C CA . ASP A 1 103 ? 17.589 -18.547 -6.503 1.00 34.25 103 ASP A CA 1
ATOM 814 C C . ASP A 1 103 ? 18.528 -18.512 -7.724 1.00 34.25 103 ASP A C 1
ATOM 816 O O . ASP A 1 103 ? 18.263 -19.248 -8.709 1.00 34.25 103 ASP A O 1
#

Secondary structure (DSSP, 8-state):
---TTTT--HHHHHHHHTT--SHHHHHHHHHTTS-EEHHHHHHHHT--HHHHHHHHHH-TTTEEEEEPPTTTS--STTSPPEEEEE-HHHHHHHHHHHTTS--

Foldseek 3Di:
DDDPPPPDDVLVVVCVVLPVPDPLLVQLLVVQQDWDAQVVSCVRSVDDPVVVVVSCVSRVVFKDKDFDDQPPDPDDPPDGGITMHTDPVSVVSVVVVVVPDDD